Protein AF-A0A8S4G1C4-F1 (afdb_monomer_lite)

Organism: Plutella xylostella (NCBI:txid51655)

InterPro domains:
  IPR027417 P-loop containing nucleoside triphosphate hydrolase [G3DSA:3.40.50.300] (68-98)
  IPR027417 P-loop containing nucleoside triphosphate hydrolase [SSF52540] (7-94)
  IPR041623 NOG1, N-terminal helical domain [PF17835] (14-71)

Structure (mmCIF, N/CA/C/O backbone):
data_AF-A0A8S4G1C4-F1
#
_entry.id   AF-A0A8S4G1C4-F1
#
loop_
_atom_site.group_PDB
_atom_site.id
_atom_site.type_symbol
_atom_site.label_atom_id
_atom_site.label_alt_id
_atom_site.label_comp_id
_atom_site.label_asym_id
_atom_site.label_entity_id
_atom_site.label_seq_id
_atom_site.pdbx_PDB_ins_code
_atom_site.Cartn_x
_atom_site.Cartn_y
_atom_site.Cartn_z
_atom_site.occupancy
_atom_site.B_iso_or_equiv
_atom_site.auth_seq_id
_atom_site.auth_comp_id
_atom_site.auth_asym_id
_atom_site.auth_atom_id
_atom_site.pdbx_PDB_model_num
ATOM 1 N N . MET A 1 1 ? -14.210 3.274 -4.629 1.00 48.09 1 MET A N 1
ATOM 2 C CA . MET A 1 1 ? -13.061 2.544 -4.020 1.00 48.09 1 MET A CA 1
ATOM 3 C C . MET A 1 1 ? -12.506 1.443 -4.938 1.00 48.09 1 MET A C 1
ATOM 5 O O . MET A 1 1 ? -11.532 0.802 -4.563 1.00 48.09 1 MET A O 1
ATOM 9 N N . ALA A 1 2 ? -13.071 1.247 -6.140 1.00 45.16 2 ALA A N 1
ATOM 10 C CA . ALA A 1 2 ? -12.548 0.336 -7.166 1.00 45.16 2 ALA A CA 1
ATOM 11 C C . ALA A 1 2 ? -11.551 1.027 -8.126 1.00 45.16 2 ALA A C 1
ATOM 13 O O . ALA A 1 2 ? -10.717 0.371 -8.742 1.00 45.16 2 ALA A O 1
ATOM 14 N N . ASP A 1 3 ? -11.548 2.360 -8.171 1.00 53.75 3 ASP A N 1
ATOM 15 C CA . ASP A 1 3 ? -10.940 3.122 -9.269 1.00 53.75 3 ASP A CA 1
ATOM 16 C C . ASP A 1 3 ? -9.400 3.116 -9.261 1.00 53.75 3 ASP A C 1
ATOM 18 O O . ASP A 1 3 ? -8.754 3.142 -10.307 1.00 53.75 3 ASP A O 1
ATOM 22 N N . ILE A 1 4 ? -8.774 3.035 -8.080 1.00 59.56 4 ILE A N 1
ATOM 23 C CA . ILE A 1 4 ? -7.306 3.070 -7.963 1.00 59.56 4 ILE A CA 1
ATOM 24 C C . ILE A 1 4 ? -6.688 1.721 -8.342 1.00 59.56 4 ILE A C 1
ATOM 26 O O . ILE A 1 4 ? -5.734 1.693 -9.118 1.00 59.56 4 ILE A O 1
ATOM 30 N N . ASN A 1 5 ? -7.221 0.608 -7.828 1.00 57.69 5 ASN A N 1
ATOM 31 C CA . ASN A 1 5 ? -6.652 -0.723 -8.066 1.00 57.69 5 ASN A CA 1
ATOM 32 C C . ASN A 1 5 ? -6.866 -1.198 -9.506 1.00 57.69 5 ASN A C 1
ATOM 34 O O . ASN A 1 5 ? -5.972 -1.818 -10.085 1.00 57.69 5 ASN A O 1
ATOM 38 N N . GLU A 1 6 ? -8.002 -0.858 -10.112 1.00 64.00 6 GLU A N 1
ATOM 39 C CA . GLU A 1 6 ? -8.267 -1.168 -11.515 1.00 64.00 6 GLU A CA 1
ATOM 40 C C . GLU A 1 6 ? -7.327 -0.387 -12.447 1.00 64.00 6 GLU A C 1
ATOM 42 O O . GLU A 1 6 ? -6.737 -0.960 -13.365 1.00 64.00 6 GLU A O 1
ATOM 47 N N . PHE A 1 7 ? -7.050 0.887 -12.142 1.00 60.88 7 PHE A N 1
ATOM 48 C CA . PHE A 1 7 ? -6.105 1.694 -12.917 1.00 60.88 7 PHE A CA 1
ATOM 49 C C . PHE A 1 7 ? -4.636 1.267 -12.735 1.00 60.88 7 PHE A C 1
ATOM 51 O O . PHE A 1 7 ? -3.839 1.344 -13.6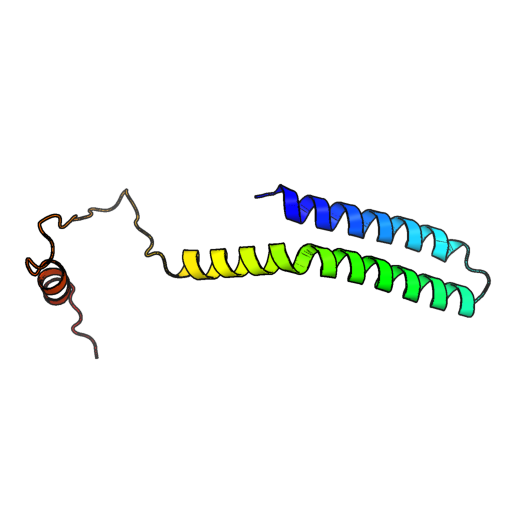78 1.00 60.88 7 PHE A O 1
ATOM 58 N N . VAL A 1 8 ? -4.248 0.801 -11.538 1.00 68.06 8 VAL A N 1
ATOM 59 C CA . VAL A 1 8 ? -2.926 0.187 -11.294 1.00 68.06 8 VAL A CA 1
ATOM 60 C C . VAL A 1 8 ? -2.763 -1.055 -12.170 1.00 68.06 8 VAL A C 1
ATOM 62 O O . VAL A 1 8 ? -1.803 -1.143 -12.939 1.00 68.06 8 VAL A O 1
ATOM 65 N N . ASN A 1 9 ? -3.717 -1.984 -12.081 1.00 69.00 9 ASN A N 1
ATOM 66 C CA . ASN A 1 9 ? -3.665 -3.258 -12.790 1.00 69.00 9 ASN A CA 1
ATOM 67 C C . ASN A 1 9 ? -3.776 -3.087 -14.306 1.00 69.00 9 ASN A C 1
ATOM 69 O O . ASN A 1 9 ? -3.084 -3.781 -15.047 1.00 69.00 9 ASN A O 1
ATOM 73 N N . GLY A 1 10 ? -4.558 -2.120 -14.787 1.00 78.81 10 GLY A N 1
ATOM 74 C CA . GLY A 1 10 ? -4.641 -1.820 -16.215 1.00 78.81 10 GLY A CA 1
ATOM 75 C C . GLY A 1 10 ? -3.283 -1.424 -16.801 1.00 78.81 10 GLY A C 1
ATOM 76 O O . GLY A 1 10 ? -2.836 -1.996 -17.796 1.00 78.81 10 GLY A O 1
ATOM 77 N N . ARG A 1 11 ? -2.563 -0.496 -16.155 1.00 80.25 11 ARG A N 1
ATOM 78 C CA . ARG A 1 11 ? -1.277 0.005 -16.677 1.00 80.25 11 ARG A CA 1
ATOM 79 C C . ARG A 1 11 ? -0.150 -1.020 -16.596 1.00 80.25 11 ARG A C 1
ATOM 81 O O . ARG A 1 11 ? 0.648 -1.114 -17.528 1.00 80.25 11 ARG A O 1
ATOM 88 N N . THR A 1 12 ? -0.070 -1.802 -15.521 1.00 85.50 12 THR A N 1
ATOM 89 C CA . THR A 1 12 ? 0.945 -2.861 -15.400 1.00 85.50 12 THR A CA 1
ATOM 90 C C . THR A 1 12 ? 0.706 -3.986 -16.405 1.00 85.50 12 THR A C 1
ATOM 92 O O . THR A 1 12 ? 1.666 -4.492 -16.993 1.00 85.50 12 THR A O 1
ATOM 95 N N . GLN A 1 13 ? -0.555 -4.338 -16.678 1.00 86.06 13 GLN A N 1
ATOM 96 C CA . GLN A 1 13 ? -0.903 -5.348 -17.677 1.00 86.06 13 GLN A CA 1
ATOM 97 C C . GLN A 1 13 ? -0.580 -4.909 -19.106 1.00 86.06 13 GLN A C 1
ATOM 99 O O . GLN A 1 13 ? -0.071 -5.724 -19.874 1.00 86.06 13 GLN A O 1
ATOM 104 N N . ILE A 1 14 ? -0.822 -3.644 -19.463 1.00 88.31 14 ILE A N 1
ATOM 105 C CA . ILE A 1 14 ? -0.452 -3.102 -20.783 1.00 88.31 14 ILE A CA 1
ATOM 106 C C . ILE A 1 14 ? 1.063 -3.210 -20.980 1.00 88.31 14 ILE A C 1
ATOM 108 O O . ILE A 1 14 ? 1.524 -3.853 -21.921 1.00 88.31 14 ILE A O 1
ATOM 112 N N . VAL A 1 15 ? 1.837 -2.699 -20.016 1.00 89.88 15 VAL A N 1
ATOM 113 C CA . VAL A 1 15 ? 3.305 -2.760 -20.049 1.00 89.88 15 VAL A CA 1
ATOM 114 C C . VAL A 1 15 ? 3.796 -4.208 -20.154 1.00 89.88 15 VAL A C 1
ATOM 116 O O . VAL A 1 15 ? 4.691 -4.495 -20.946 1.00 89.88 15 VAL A O 1
ATOM 119 N N . SER A 1 16 ? 3.194 -5.132 -19.402 1.00 88.69 16 SER A N 1
ATOM 120 C CA . SER A 1 16 ? 3.529 -6.561 -19.464 1.00 88.69 16 SER A CA 1
ATOM 121 C C . SER A 1 16 ? 3.281 -7.144 -20.855 1.00 88.69 16 SER A C 1
ATOM 123 O O . SER A 1 16 ? 4.165 -7.786 -21.420 1.00 88.69 16 SER A O 1
ATOM 125 N N . LYS A 1 17 ? 2.099 -6.897 -21.432 1.00 91.06 17 LYS A N 1
ATOM 126 C CA . LYS A 1 17 ? 1.710 -7.413 -22.752 1.00 91.06 17 LYS A CA 1
ATOM 127 C C . LYS A 1 17 ? 2.622 -6.878 -23.858 1.00 91.06 17 LYS A C 1
ATOM 129 O O . LYS A 1 17 ? 3.043 -7.655 -24.715 1.00 91.06 17 LYS A O 1
ATOM 134 N N . ASP A 1 18 ? 2.983 -5.599 -23.809 1.00 91.25 18 ASP A N 1
ATOM 135 C CA . ASP A 1 18 ? 3.868 -4.977 -24.798 1.00 91.25 18 ASP A CA 1
ATOM 136 C C . ASP A 1 18 ? 5.284 -5.555 -24.741 1.00 91.25 18 ASP A C 1
ATOM 138 O O . ASP A 1 18 ? 5.850 -5.937 -25.767 1.00 91.25 18 ASP A O 1
ATOM 142 N N . TYR A 1 19 ? 5.852 -5.698 -23.540 1.00 90.75 19 TYR A N 1
ATOM 143 C CA . TYR A 1 19 ? 7.195 -6.260 -23.389 1.00 90.75 19 TYR A CA 1
ATOM 144 C C . TYR A 1 19 ? 7.263 -7.757 -23.693 1.00 90.75 19 TYR A C 1
ATOM 146 O O . TYR A 1 19 ? 8.269 -8.206 -24.238 1.00 90.75 19 TYR A O 1
ATOM 154 N N . VAL A 1 20 ? 6.205 -8.525 -23.413 1.00 90.69 20 VAL A N 1
ATOM 155 C CA . VAL A 1 20 ? 6.116 -9.941 -23.813 1.00 90.69 20 VAL A CA 1
ATOM 156 C C . VAL A 1 20 ? 6.084 -10.077 -25.334 1.00 90.69 20 VAL A C 1
ATOM 158 O O . VAL A 1 20 ? 6.725 -10.974 -25.873 1.00 90.69 20 VAL A O 1
ATOM 161 N N . ARG A 1 21 ? 5.391 -9.180 -26.047 1.00 90.69 21 ARG A N 1
ATOM 162 C CA . ARG A 1 21 ? 5.406 -9.153 -27.519 1.00 90.69 21 ARG A CA 1
ATOM 163 C C . ARG A 1 21 ? 6.792 -8.810 -28.065 1.00 90.69 21 ARG A C 1
ATOM 165 O O . ARG A 1 21 ? 7.265 -9.499 -28.960 1.00 90.69 21 ARG A O 1
ATOM 172 N N . LEU A 1 22 ? 7.455 -7.802 -27.499 1.00 88.75 22 LEU A N 1
ATOM 173 C CA . LEU A 1 22 ? 8.805 -7.382 -27.901 1.00 88.75 22 LEU A CA 1
ATOM 174 C C . LEU A 1 22 ? 9.864 -8.465 -27.646 1.00 88.75 22 LEU A C 1
ATOM 176 O O . LEU A 1 22 ? 10.796 -8.607 -28.431 1.00 88.75 22 LEU A O 1
ATOM 180 N N . LEU A 1 23 ? 9.712 -9.249 -26.575 1.00 88.81 23 LEU A N 1
ATOM 181 C CA . LEU A 1 23 ? 10.617 -10.353 -26.245 1.00 88.81 23 LEU A CA 1
ATOM 182 C C . LEU A 1 23 ? 10.580 -11.499 -27.265 1.00 88.81 23 LEU A C 1
ATOM 184 O O . LEU A 1 23 ? 11.579 -12.199 -27.397 1.00 88.81 23 LEU A O 1
ATOM 188 N N . LYS A 1 24 ? 9.473 -11.683 -28.002 1.00 88.94 24 LYS A N 1
ATOM 189 C CA . LYS A 1 24 ? 9.359 -12.737 -29.028 1.00 88.94 24 LYS A CA 1
ATOM 190 C C . LYS A 1 24 ? 10.284 -12.516 -30.228 1.00 88.94 24 LYS A C 1
ATOM 192 O O . LYS A 1 24 ? 10.662 -13.485 -30.868 1.00 88.94 24 LYS A O 1
ATOM 197 N N . TYR A 1 25 ? 10.654 -11.267 -30.506 1.00 89.44 25 TYR A N 1
ATOM 198 C CA . TYR A 1 25 ? 11.512 -10.878 -31.633 1.00 89.44 25 TYR A CA 1
ATOM 199 C C . TYR A 1 25 ? 12.948 -10.553 -31.184 1.00 89.44 25 TYR A C 1
ATOM 201 O O . TYR A 1 25 ? 13.621 -9.703 -31.761 1.00 89.44 25 TYR A O 1
ATOM 209 N N . GLY A 1 26 ? 13.399 -11.142 -30.074 1.00 85.06 26 GLY A N 1
ATOM 210 C CA . GLY A 1 26 ? 14.735 -10.902 -29.539 1.00 85.06 26 GLY A CA 1
ATOM 211 C C . GLY A 1 26 ? 15.795 -11.768 -30.218 1.00 85.06 26 GLY A C 1
ATOM 212 O O . GLY A 1 26 ? 15.878 -12.954 -29.928 1.00 85.06 26 GLY A O 1
ATOM 213 N N . ASP A 1 27 ? 16.656 -11.161 -31.037 1.00 86.06 27 ASP A N 1
ATOM 214 C CA . ASP A 1 27 ? 17.723 -11.879 -31.764 1.00 86.06 27 ASP A CA 1
ATOM 215 C C . ASP A 1 27 ? 18.950 -12.233 -30.898 1.00 86.06 27 ASP A C 1
ATOM 217 O O . ASP A 1 27 ? 19.779 -13.054 -31.276 1.00 86.06 27 ASP A O 1
ATOM 221 N N . SER A 1 28 ? 19.110 -11.593 -29.731 1.00 92.75 28 SER A N 1
ATOM 222 C CA . SER A 1 28 ? 20.281 -11.760 -28.858 1.00 92.75 28 SER A CA 1
ATOM 223 C C . SER A 1 28 ? 19.909 -11.752 -27.378 1.00 92.75 28 SER A C 1
ATOM 225 O O . SER A 1 28 ? 19.073 -10.961 -26.926 1.00 92.75 28 SER A O 1
ATOM 227 N N . LEU A 1 29 ? 20.619 -12.570 -26.593 1.00 86.81 29 LEU A N 1
ATOM 228 C CA . LEU A 1 29 ? 20.482 -12.646 -25.136 1.00 86.81 29 LEU A CA 1
ATOM 229 C C . LEU A 1 29 ? 20.670 -11.275 -24.463 1.00 86.81 29 LEU A C 1
ATOM 231 O O . LEU A 1 29 ? 19.983 -10.954 -23.490 1.00 86.81 29 LEU A O 1
ATOM 235 N N . TYR A 1 30 ? 21.557 -10.434 -25.008 1.00 90.88 30 TYR A N 1
ATOM 236 C CA . TYR A 1 30 ? 21.800 -9.084 -24.496 1.00 90.88 30 TYR A CA 1
ATOM 237 C C . TYR A 1 30 ? 20.562 -8.185 -24.640 1.00 90.88 30 TYR A C 1
ATOM 239 O O . TYR A 1 30 ? 20.164 -7.508 -23.687 1.00 90.88 30 TYR A O 1
ATOM 247 N N . ARG A 1 31 ? 19.891 -8.246 -25.797 1.00 88.19 31 ARG A N 1
ATOM 248 C CA . ARG A 1 31 ? 18.672 -7.478 -26.091 1.00 88.19 31 ARG A CA 1
ATOM 249 C C . ARG A 1 31 ? 17.512 -7.918 -25.195 1.00 88.19 31 ARG A C 1
ATOM 251 O O . ARG A 1 31 ? 16.830 -7.075 -24.612 1.00 88.19 31 ARG A O 1
ATOM 258 N N . CYS A 1 32 ? 17.354 -9.226 -24.987 1.00 88.62 32 CYS A N 1
ATOM 259 C CA . CYS A 1 32 ? 16.358 -9.781 -24.066 1.00 88.62 32 CYS A CA 1
ATOM 260 C C . CYS A 1 32 ? 16.601 -9.337 -22.613 1.00 88.62 32 CYS A C 1
ATOM 262 O O . CYS A 1 32 ? 15.661 -8.955 -21.910 1.00 88.62 32 CYS A O 1
ATOM 264 N N . LYS A 1 33 ? 17.866 -9.310 -22.164 1.00 92.06 33 LYS A N 1
ATOM 265 C CA . LYS A 1 33 ? 18.241 -8.837 -20.821 1.00 92.06 33 LYS A CA 1
ATOM 266 C C . LYS A 1 33 ? 17.911 -7.354 -20.622 1.00 92.06 33 LYS A C 1
ATOM 268 O O . LYS A 1 33 ? 17.376 -6.984 -19.574 1.00 92.06 33 LYS A O 1
ATOM 273 N N . GLN A 1 34 ? 18.190 -6.513 -21.618 1.00 91.81 34 GLN A N 1
ATOM 274 C CA . GLN A 1 34 ? 17.848 -5.089 -21.569 1.00 91.81 34 GLN A CA 1
ATOM 275 C C . GLN A 1 34 ? 16.332 -4.857 -21.557 1.00 91.81 34 GLN A C 1
ATOM 277 O O . GLN A 1 34 ? 15.845 -4.092 -20.723 1.00 91.81 34 GLN A O 1
ATOM 282 N N . LEU A 1 35 ? 15.574 -5.562 -22.406 1.00 90.62 35 LEU A N 1
ATOM 283 C CA . LEU A 1 35 ? 14.109 -5.479 -22.444 1.00 90.62 35 LEU A CA 1
ATOM 284 C C . LEU A 1 35 ? 13.477 -5.875 -21.106 1.00 90.62 35 LEU A C 1
ATOM 286 O O . LEU A 1 35 ? 12.609 -5.162 -20.602 1.00 90.62 35 LEU A O 1
ATOM 290 N N . LYS A 1 36 ? 13.966 -6.951 -20.476 1.00 90.38 36 LYS A N 1
ATOM 291 C CA . LYS A 1 36 ? 13.512 -7.370 -19.141 1.00 90.38 36 LYS A CA 1
ATOM 292 C C . LYS A 1 36 ? 13.772 -6.290 -18.088 1.00 90.38 36 LYS A C 1
ATOM 294 O O . LYS A 1 36 ? 12.890 -5.980 -17.289 1.00 90.38 36 LYS A O 1
ATOM 299 N N . ARG A 1 37 ? 14.966 -5.689 -18.091 1.00 92.94 37 ARG A N 1
ATOM 300 C CA . ARG A 1 37 ? 15.326 -4.623 -17.142 1.00 92.94 37 ARG A CA 1
ATOM 301 C C . ARG A 1 37 ? 14.469 -3.369 -17.345 1.00 92.94 37 ARG A C 1
ATOM 303 O O . ARG A 1 37 ? 14.013 -2.787 -16.363 1.00 92.94 37 ARG A O 1
ATOM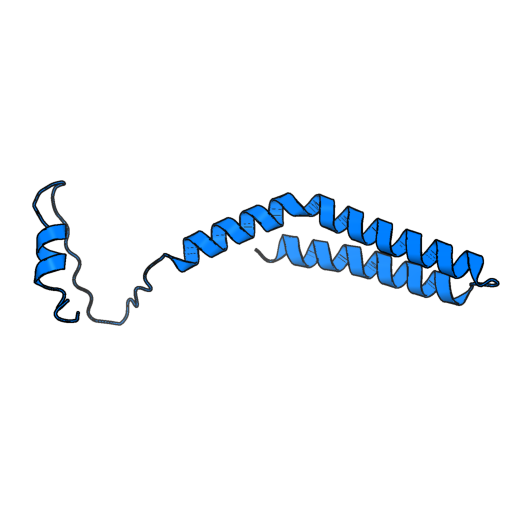 310 N N . ALA A 1 38 ? 14.207 -2.986 -18.593 1.00 91.62 38 ALA A N 1
ATOM 311 C CA . ALA A 1 38 ? 13.332 -1.862 -18.916 1.00 91.62 38 ALA A CA 1
ATOM 312 C C . ALA A 1 38 ? 11.883 -2.112 -18.460 1.00 91.62 38 ALA A C 1
ATOM 314 O O . ALA A 1 38 ? 11.274 -1.233 -17.850 1.00 91.62 38 ALA A O 1
ATOM 315 N N . ALA A 1 39 ? 11.358 -3.324 -18.676 1.00 91.94 39 ALA A N 1
ATOM 316 C CA . ALA A 1 39 ? 10.017 -3.714 -18.244 1.00 91.94 39 ALA A CA 1
ATOM 317 C C . ALA A 1 39 ? 9.828 -3.590 -16.72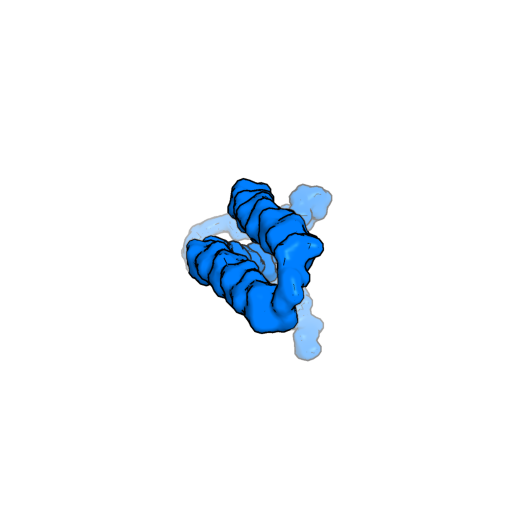9 1.00 91.94 39 ALA A C 1
ATOM 319 O O . ALA A 1 39 ? 8.907 -2.909 -16.273 1.00 91.94 39 ALA A O 1
ATOM 320 N N . LEU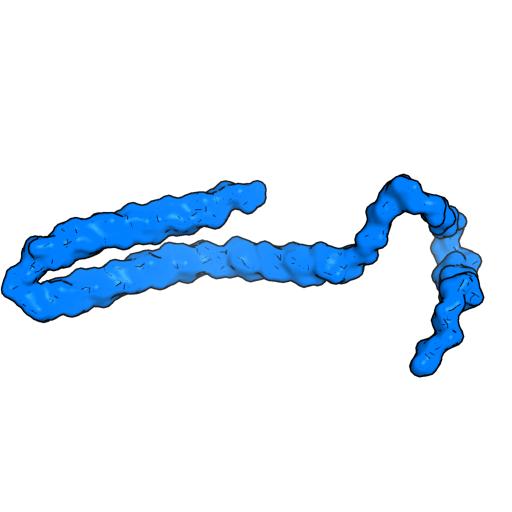 A 1 40 ? 10.748 -4.170 -15.956 1.00 90.56 40 LEU A N 1
ATOM 321 C CA . LEU A 1 40 ? 10.723 -4.097 -14.495 1.00 90.56 40 LEU A CA 1
ATOM 322 C C . LEU A 1 40 ? 10.877 -2.654 -13.993 1.00 90.56 40 LEU A C 1
ATOM 324 O O . LEU A 1 40 ? 10.189 -2.250 -13.058 1.00 90.56 40 LEU A O 1
ATOM 328 N N . GLY A 1 41 ? 11.712 -1.843 -14.651 1.00 93.31 41 GLY A N 1
ATOM 329 C CA . GLY A 1 41 ? 11.860 -0.421 -14.333 1.00 93.31 41 GLY A CA 1
ATOM 330 C C . GLY A 1 41 ? 10.575 0.387 -14.551 1.00 93.31 41 GLY A C 1
ATOM 331 O O . GLY A 1 41 ? 10.207 1.210 -13.704 1.00 93.31 41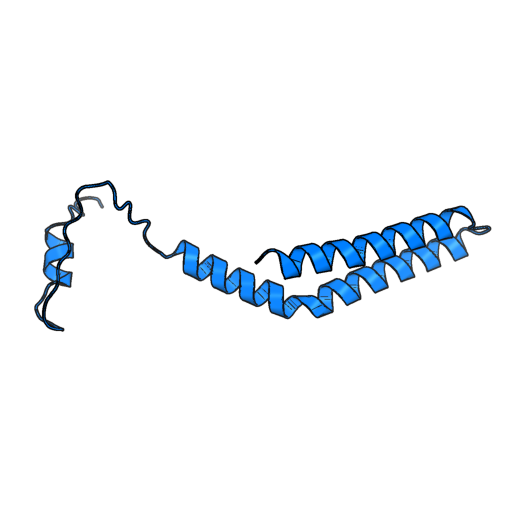 GLY A O 1
ATOM 332 N N . ARG A 1 42 ? 9.845 0.125 -15.646 1.00 90.06 42 ARG A N 1
ATOM 333 C CA . ARG A 1 42 ? 8.547 0.772 -15.908 1.00 90.06 42 ARG A CA 1
ATOM 334 C C . ARG A 1 42 ? 7.495 0.356 -14.880 1.00 90.06 42 ARG A C 1
ATOM 336 O O . ARG A 1 42 ? 6.799 1.224 -14.358 1.00 90.06 42 ARG A O 1
ATOM 343 N N . MET A 1 43 ? 7.431 -0.928 -14.526 1.00 88.62 43 MET A N 1
ATOM 344 C CA . MET A 1 43 ? 6.523 -1.423 -13.482 1.00 88.62 43 MET A CA 1
ATOM 345 C C . MET A 1 43 ? 6.820 -0.788 -12.118 1.00 88.62 43 MET A C 1
ATOM 347 O O . MET A 1 43 ? 5.915 -0.254 -11.480 1.00 88.62 43 MET A O 1
ATOM 351 N N . ALA A 1 44 ? 8.092 -0.749 -11.711 1.00 89.12 44 ALA A N 1
ATOM 352 C CA . ALA A 1 44 ? 8.502 -0.151 -10.443 1.00 89.12 44 ALA A CA 1
ATOM 353 C C . ALA A 1 44 ? 8.173 1.349 -10.371 1.00 89.12 44 ALA A C 1
ATOM 355 O O . ALA A 1 44 ? 7.747 1.845 -9.330 1.00 89.12 44 ALA A O 1
ATOM 356 N N . THR A 1 45 ? 8.325 2.082 -11.476 1.00 89.88 45 THR A N 1
ATOM 357 C CA . THR A 1 45 ? 7.975 3.511 -11.536 1.00 89.88 45 THR A CA 1
ATOM 358 C C . THR A 1 45 ? 6.471 3.740 -11.371 1.00 89.88 45 THR A C 1
ATOM 360 O O . THR A 1 45 ? 6.066 4.663 -10.663 1.00 89.88 45 THR A O 1
ATOM 363 N N . ILE A 1 46 ? 5.635 2.894 -11.985 1.00 87.75 46 ILE A N 1
ATOM 364 C CA . ILE A 1 46 ? 4.172 2.961 -11.831 1.00 87.75 46 ILE A CA 1
ATOM 365 C C . ILE A 1 46 ? 3.783 2.710 -10.370 1.00 87.75 46 ILE A C 1
ATOM 367 O O . ILE A 1 46 ? 3.019 3.497 -9.812 1.00 87.75 46 ILE A O 1
ATOM 371 N N . MET A 1 47 ? 4.372 1.692 -9.732 1.00 83.69 47 MET A N 1
ATOM 372 C CA . MET A 1 47 ? 4.126 1.391 -8.317 1.00 83.69 47 MET A CA 1
ATOM 373 C C . MET A 1 47 ? 4.558 2.538 -7.397 1.00 83.69 47 MET A C 1
ATOM 375 O O . MET A 1 47 ? 3.799 2.947 -6.522 1.00 83.69 47 MET A O 1
ATOM 379 N N . LYS A 1 48 ? 5.745 3.118 -7.622 1.00 86.88 48 LYS A N 1
ATOM 380 C CA . LYS A 1 48 ? 6.244 4.251 -6.822 1.00 86.88 48 LYS A CA 1
ATOM 381 C C . LYS A 1 48 ? 5.323 5.468 -6.888 1.00 86.88 48 LYS A C 1
ATOM 383 O O . LYS A 1 48 ? 5.105 6.112 -5.869 1.00 86.88 48 LYS A O 1
ATOM 388 N N . ARG A 1 49 ? 4.735 5.762 -8.053 1.00 85.50 49 ARG A N 1
ATOM 389 C CA . ARG A 1 49 ? 3.768 6.867 -8.206 1.00 85.50 49 ARG A CA 1
ATOM 390 C C . ARG A 1 49 ? 2.491 6.675 -7.383 1.00 85.50 49 ARG A C 1
ATOM 392 O O . ARG A 1 49 ? 1.820 7.654 -7.090 1.00 85.50 49 ARG A O 1
ATOM 399 N N . GLN A 1 50 ? 2.143 5.440 -7.032 1.00 81.12 50 GLN A N 1
ATOM 400 C CA . GLN A 1 50 ? 0.908 5.100 -6.316 1.00 81.12 50 GLN A CA 1
ATOM 401 C C . GLN A 1 50 ? 1.131 4.828 -4.821 1.00 81.12 50 GLN A C 1
ATOM 403 O O . GLN A 1 50 ? 0.169 4.567 -4.101 1.00 81.12 50 GLN A O 1
ATOM 408 N N . ALA A 1 51 ? 2.372 4.936 -4.334 1.00 82.44 51 ALA A N 1
ATOM 409 C CA . ALA A 1 51 ? 2.729 4.666 -2.943 1.00 82.44 51 ALA A CA 1
ATOM 410 C C . ALA A 1 51 ? 1.927 5.512 -1.934 1.00 82.44 51 ALA A C 1
ATOM 412 O O . ALA A 1 51 ? 1.523 4.998 -0.896 1.00 82.44 51 ALA A O 1
ATOM 413 N N . ALA A 1 52 ? 1.630 6.775 -2.259 1.00 84.62 52 ALA A N 1
ATOM 414 C CA . ALA A 1 52 ? 0.838 7.655 -1.395 1.00 84.62 52 ALA A CA 1
ATOM 415 C C . ALA A 1 52 ? -0.601 7.144 -1.188 1.00 84.62 52 ALA A C 1
ATOM 417 O O . ALA A 1 52 ? -1.111 7.146 -0.069 1.00 84.62 52 ALA A O 1
ATOM 418 N N . ASN A 1 53 ? -1.234 6.634 -2.249 1.00 83.62 53 ASN A N 1
ATOM 419 C CA . ASN A 1 53 ? -2.595 6.099 -2.175 1.00 83.62 53 ASN A CA 1
ATOM 420 C C . ASN A 1 53 ? -2.642 4.800 -1.358 1.00 83.62 53 ASN A C 1
ATOM 422 O O . ASN A 1 53 ? -3.585 4.578 -0.604 1.00 83.62 53 ASN A O 1
ATOM 426 N N . LEU A 1 54 ? -1.614 3.955 -1.488 1.00 80.62 54 LEU A N 1
ATOM 427 C CA . LEU A 1 54 ? -1.476 2.728 -0.699 1.00 80.62 54 LEU A CA 1
ATOM 428 C C . LEU A 1 54 ? -1.273 3.036 0.790 1.00 80.62 54 LEU A C 1
ATOM 430 O O . LEU A 1 54 ? -1.894 2.392 1.631 1.00 80.62 54 LEU A O 1
ATOM 434 N N . ALA A 1 55 ? -0.468 4.051 1.116 1.00 87.69 55 ALA A N 1
ATOM 435 C CA . ALA A 1 55 ? -0.274 4.489 2.496 1.00 87.69 55 ALA A CA 1
ATOM 436 C C . ALA A 1 55 ? -1.584 4.986 3.131 1.00 87.69 55 ALA A C 1
ATOM 438 O O . ALA A 1 55 ? -1.889 4.635 4.269 1.00 87.69 55 ALA A O 1
ATOM 439 N N . TYR A 1 56 ? -2.388 5.744 2.380 1.00 86.19 56 TYR A N 1
ATOM 440 C CA . TYR A 1 56 ? -3.699 6.198 2.844 1.00 86.19 56 TYR A CA 1
ATOM 441 C C . TYR A 1 56 ? -4.667 5.032 3.090 1.00 86.19 56 TYR A C 1
ATOM 443 O O . TYR A 1 56 ? -5.326 4.976 4.126 1.00 86.19 56 TYR A O 1
ATOM 451 N N . LEU A 1 57 ? -4.729 4.065 2.170 1.00 82.88 57 LEU A N 1
ATOM 452 C CA . LEU A 1 57 ? -5.581 2.886 2.340 1.00 82.88 57 LEU A CA 1
ATOM 453 C C . LEU A 1 57 ? -5.184 2.057 3.565 1.00 82.88 57 LEU A C 1
ATOM 455 O O . LEU A 1 57 ? -6.064 1.565 4.268 1.00 82.88 57 LEU A O 1
ATOM 459 N N . GLU A 1 58 ? -3.888 1.940 3.858 1.00 86.00 58 GLU A N 1
ATOM 460 C CA . GLU A 1 58 ? -3.424 1.231 5.052 1.00 86.00 58 GLU A CA 1
ATOM 461 C C . GLU A 1 58 ? -3.834 1.957 6.341 1.00 86.00 58 GLU A C 1
ATOM 463 O O . GLU A 1 58 ? -4.305 1.319 7.282 1.00 86.00 58 GLU A O 1
ATOM 468 N N . GLN A 1 59 ? -3.756 3.292 6.371 1.00 88.19 59 GLN A N 1
ATOM 469 C CA . GLN A 1 59 ? -4.266 4.079 7.500 1.00 88.19 59 GLN A CA 1
ATOM 470 C C . GLN A 1 59 ? -5.766 3.848 7.708 1.00 88.19 59 GLN A C 1
ATOM 472 O O . GLN A 1 59 ? -6.204 3.554 8.821 1.00 88.19 59 GLN A O 1
ATOM 477 N N . VAL A 1 60 ? -6.560 3.914 6.636 1.00 89.19 60 VAL A N 1
ATOM 478 C CA . VAL A 1 60 ? -8.007 3.659 6.701 1.00 89.19 60 VAL A CA 1
ATOM 479 C C . VAL A 1 60 ? -8.289 2.241 7.206 1.00 89.19 60 VAL A C 1
ATOM 481 O O . VAL A 1 60 ? -9.143 2.063 8.072 1.00 89.19 60 VAL A O 1
ATOM 484 N N . ARG A 1 61 ? -7.534 1.235 6.749 1.00 83.00 61 ARG A N 1
ATOM 485 C CA . ARG A 1 61 ? -7.664 -0.153 7.217 1.00 83.00 61 ARG A CA 1
ATOM 486 C C . ARG A 1 61 ? -7.403 -0.279 8.720 1.00 83.00 61 ARG A C 1
ATOM 488 O O . ARG A 1 61 ? -8.164 -0.948 9.417 1.00 83.00 61 ARG A O 1
ATOM 495 N N . GLN A 1 62 ? -6.363 0.383 9.227 1.00 89.44 62 GLN A N 1
ATOM 496 C CA . GLN A 1 62 ? -6.029 0.391 10.655 1.00 89.44 62 GLN A CA 1
ATOM 497 C C . GLN A 1 62 ? -7.101 1.086 11.502 1.00 89.44 62 GLN A C 1
ATOM 499 O O . GLN A 1 62 ? -7.397 0.629 12.606 1.00 89.44 62 GLN A O 1
ATOM 504 N N . HIS A 1 63 ? -7.704 2.162 10.992 1.00 88.69 63 HIS A N 1
ATOM 505 C CA . HIS A 1 63 ? -8.808 2.844 11.667 1.00 88.69 63 HIS A CA 1
ATOM 506 C C . HIS A 1 63 ? -10.083 1.997 11.694 1.00 88.69 63 HIS A C 1
ATOM 508 O O . HIS A 1 63 ? -10.709 1.883 12.746 1.00 88.69 63 HIS A O 1
ATOM 514 N N . LEU A 1 64 ? -10.437 1.359 10.576 1.00 82.56 64 LEU A N 1
ATOM 515 C CA . LEU A 1 64 ? -11.620 0.501 10.488 1.00 82.56 64 LEU A CA 1
ATOM 516 C C . LEU A 1 64 ? -11.509 -0.737 11.387 1.00 82.56 64 LEU A C 1
ATOM 518 O O . LEU A 1 64 ? -12.491 -1.116 12.013 1.00 82.56 64 LEU A O 1
ATOM 522 N N . ALA A 1 65 ? -10.315 -1.323 11.524 1.00 82.25 65 ALA A N 1
ATOM 523 C CA . ALA A 1 65 ? -10.087 -2.478 12.396 1.00 82.25 65 ALA A CA 1
ATOM 524 C C . ALA A 1 65 ? -10.311 -2.190 13.895 1.00 82.25 65 ALA A C 1
ATOM 526 O O . ALA A 1 65 ? -10.488 -3.119 14.678 1.00 82.25 65 ALA A O 1
ATOM 527 N N . ARG A 1 66 ? -10.283 -0.917 14.310 1.00 86.69 66 ARG A N 1
ATOM 528 C CA . ARG A 1 66 ? -10.526 -0.509 15.703 1.00 86.69 66 ARG A CA 1
ATOM 529 C C . ARG A 1 66 ? -11.994 -0.225 16.003 1.00 86.69 66 ARG A C 1
ATOM 531 O O . ARG A 1 66 ? -12.333 -0.040 17.170 1.00 86.69 66 ARG A O 1
ATOM 538 N N . LEU A 1 67 ? -12.847 -0.130 14.984 1.00 81.94 67 LEU A N 1
ATOM 539 C CA . LEU A 1 67 ? -14.262 0.130 15.205 1.00 81.94 67 LEU A CA 1
ATOM 540 C C . LEU A 1 67 ? -14.913 -1.122 15.805 1.00 81.94 67 LEU A C 1
ATOM 542 O O . LEU A 1 67 ? -14.775 -2.205 15.234 1.00 81.94 67 LEU A O 1
ATOM 546 N N . PRO A 1 68 ? -15.625 -1.004 16.938 1.00 80.81 68 PRO A N 1
ATOM 547 C CA . PRO A 1 68 ? -16.422 -2.112 17.434 1.00 80.81 68 PRO A CA 1
ATOM 548 C C . PRO A 1 68 ? -17.518 -2.420 16.411 1.00 80.81 68 PRO A C 1
ATOM 550 O O . PRO A 1 68 ? -18.198 -1.510 15.932 1.00 80.81 68 PRO A O 1
ATOM 553 N N . SER A 1 69 ? -17.700 -3.695 16.073 1.00 77.94 69 SER A N 1
ATOM 554 C CA . SER A 1 69 ? -18.836 -4.117 15.259 1.00 77.94 69 SER A CA 1
ATOM 555 C C . SER A 1 69 ? -20.117 -3.949 16.075 1.00 77.94 69 SER A C 1
ATOM 557 O O . SER A 1 69 ? -20.231 -4.480 17.180 1.00 77.94 69 SER A O 1
ATOM 559 N N . ILE A 1 70 ? -21.069 -3.184 15.547 1.00 80.00 70 ILE A N 1
ATOM 560 C CA . ILE A 1 70 ? -22.386 -2.988 16.150 1.00 80.00 70 ILE A CA 1
ATOM 561 C C . ILE A 1 70 ? -23.394 -3.650 15.220 1.00 80.00 70 ILE A C 1
ATOM 563 O O . ILE A 1 70 ? -23.612 -3.167 14.111 1.00 80.00 70 ILE A O 1
ATOM 567 N N . ASP A 1 71 ? -24.006 -4.739 15.676 1.00 79.00 71 ASP A N 1
ATOM 568 C CA . ASP A 1 71 ? -25.063 -5.422 14.937 1.00 79.00 71 ASP A CA 1
ATOM 569 C C . ASP A 1 71 ? -26.429 -4.808 15.288 1.00 79.00 71 ASP A C 1
ATOM 571 O O . ASP A 1 71 ? -26.907 -4.988 16.415 1.00 79.00 71 ASP A O 1
ATOM 575 N N . PRO A 1 72 ? -27.103 -4.113 14.349 1.00 78.31 72 PRO A N 1
ATOM 576 C CA . PRO A 1 72 ? -28.340 -3.373 14.629 1.00 78.31 72 PRO A CA 1
ATOM 577 C C . PRO A 1 72 ? -29.557 -4.274 14.886 1.00 78.31 72 PRO A C 1
ATOM 579 O O . PRO A 1 72 ? -30.601 -3.794 15.315 1.00 78.31 72 PRO A O 1
ATOM 582 N N . TYR A 1 73 ? -29.439 -5.576 14.623 1.00 84.31 73 TYR A N 1
ATOM 583 C CA . TYR A 1 73 ? -30.510 -6.555 14.816 1.00 84.31 73 TYR A CA 1
ATOM 584 C C . TYR A 1 73 ? -30.515 -7.174 16.223 1.00 84.31 73 TYR A C 1
ATOM 586 O O . TYR A 1 73 ? -31.462 -7.866 16.593 1.00 84.31 73 TYR A O 1
ATOM 594 N N . THR A 1 74 ? -29.468 -6.937 17.017 1.00 77.62 74 THR A N 1
ATOM 595 C CA . THR A 1 74 ? -29.372 -7.422 18.402 1.00 77.62 74 THR A CA 1
ATOM 596 C C . THR A 1 74 ? -29.967 -6.404 19.384 1.00 77.62 74 THR A C 1
ATOM 598 O O . THR A 1 74 ? -30.067 -5.218 19.077 1.00 77.62 74 THR A O 1
ATOM 601 N N . ARG A 1 75 ? -30.395 -6.833 20.585 1.00 72.69 75 ARG A N 1
ATOM 602 C CA . ARG A 1 75 ? -30.869 -5.894 21.623 1.00 72.69 75 ARG A CA 1
ATOM 603 C C . ARG A 1 75 ? -29.706 -5.016 22.100 1.00 72.69 75 ARG A C 1
ATOM 605 O O . ARG A 1 75 ? -28.878 -5.469 22.884 1.00 72.69 75 ARG A O 1
ATOM 612 N N . THR A 1 76 ? -29.680 -3.754 21.678 1.00 77.31 76 THR A N 1
ATOM 613 C CA . THR A 1 76 ? -28.660 -2.770 22.076 1.00 77.31 76 THR A CA 1
ATOM 614 C C . THR A 1 76 ? -29.211 -1.740 23.066 1.00 77.31 76 THR A C 1
ATOM 616 O O . THR A 1 76 ? -30.272 -1.165 22.830 1.00 77.31 76 THR A O 1
ATOM 619 N N . LEU A 1 77 ? -28.473 -1.456 24.144 1.00 78.44 77 LEU A N 1
ATOM 620 C CA . LEU A 1 77 ? -28.764 -0.373 25.094 1.00 78.44 77 LEU A CA 1
ATOM 621 C C . LEU A 1 77 ? -27.823 0.814 24.829 1.00 78.44 77 LEU A C 1
ATOM 623 O O . LEU A 1 77 ? -26.605 0.670 24.935 1.00 78.44 77 LEU A O 1
ATOM 627 N N . ILE A 1 78 ? -28.378 1.987 24.516 1.00 82.06 78 ILE A N 1
ATOM 628 C CA . ILE A 1 78 ? -27.610 3.219 24.275 1.00 82.06 78 ILE A CA 1
ATOM 629 C C . ILE A 1 78 ? -27.670 4.104 25.525 1.00 82.06 78 ILE A C 1
ATOM 631 O O . ILE A 1 78 ? -28.750 4.406 26.026 1.00 82.06 78 ILE A O 1
ATOM 635 N N . ILE A 1 79 ? -26.512 4.545 26.026 1.00 79.75 79 ILE A N 1
ATOM 636 C CA . ILE A 1 79 ? -26.414 5.376 27.235 1.00 79.75 79 ILE A CA 1
ATOM 637 C C . ILE A 1 79 ? -26.033 6.815 26.850 1.00 79.75 79 ILE A C 1
ATOM 639 O O . ILE A 1 79 ? -24.861 7.148 26.662 1.00 79.75 79 ILE A O 1
ATOM 643 N N . CYS A 1 80 ? -27.034 7.692 26.754 1.00 83.50 80 CYS A N 1
ATOM 644 C CA . CYS A 1 80 ? -26.888 9.119 26.430 1.00 83.50 80 CYS A CA 1
ATOM 645 C C . CYS A 1 80 ? -26.991 10.013 27.686 1.00 83.50 80 CYS A C 1
ATOM 647 O O . CYS A 1 80 ? -27.437 9.570 28.734 1.00 83.50 80 CYS A O 1
ATOM 649 N N . GLY A 1 81 ? -26.509 11.265 27.622 1.00 85.69 81 GLY A N 1
ATOM 650 C CA . GLY A 1 81 ? -26.478 12.208 28.765 1.00 85.69 81 GLY A CA 1
ATOM 651 C C . GLY A 1 81 ? -25.326 13.232 28.716 1.00 85.69 81 GLY A C 1
ATOM 652 O O . GLY A 1 81 ? -24.519 13.196 27.784 1.00 85.69 81 GLY A O 1
ATOM 653 N N . PHE A 1 82 ? -25.205 14.092 29.730 1.00 88.00 82 PHE A N 1
ATOM 654 C CA . PHE A 1 82 ? -24.184 15.155 29.795 1.00 88.00 82 PHE A CA 1
ATOM 655 C C . PHE A 1 82 ? -22.730 14.625 29.855 1.00 88.00 82 PHE A C 1
ATOM 657 O O . PHE A 1 82 ? -22.506 13.494 30.308 1.00 88.00 82 PHE A O 1
ATOM 664 N N . PRO A 1 83 ? -21.726 15.401 29.394 1.00 81.44 83 PRO A N 1
ATOM 665 C CA . PRO A 1 83 ? -20.317 15.088 29.631 1.00 81.44 83 PRO A CA 1
ATOM 666 C C . PRO A 1 83 ? -20.033 15.021 31.143 1.00 81.44 83 PRO A C 1
ATOM 668 O O . PRO A 1 83 ? -20.648 15.736 31.926 1.00 81.44 83 PRO A O 1
ATOM 671 N N . ASN A 1 84 ? -19.120 14.140 31.561 1.00 82.12 84 ASN A N 1
ATOM 672 C CA . ASN A 1 84 ? -18.692 13.936 32.958 1.00 82.12 84 ASN A CA 1
ATOM 673 C C . ASN A 1 84 ? -19.737 13.384 33.956 1.00 82.12 84 ASN A C 1
ATOM 675 O O . ASN A 1 84 ? -19.428 13.259 35.135 1.00 82.12 84 ASN A O 1
ATOM 679 N N . VAL A 1 85 ? -20.924 12.942 33.520 1.00 83.12 85 VAL A N 1
ATOM 680 C CA . VAL A 1 85 ? -21.958 12.361 34.419 1.00 83.12 85 VAL A CA 1
ATOM 681 C C . VAL A 1 85 ? -21.755 10.875 34.769 1.00 83.12 85 VAL A C 1
ATOM 683 O O . VAL A 1 85 ? -22.690 10.182 35.152 1.00 83.12 85 VAL A O 1
ATOM 686 N N . GLY A 1 86 ? -20.543 10.339 34.596 1.00 79.00 86 GLY A N 1
ATOM 687 C CA . GLY A 1 86 ? -20.208 8.972 35.031 1.00 79.00 86 GLY A CA 1
ATOM 688 C C . GLY A 1 86 ? -20.761 7.827 34.168 1.00 79.00 86 GLY A C 1
ATOM 689 O O . GLY A 1 86 ? -20.692 6.667 34.569 1.00 79.00 86 GLY A O 1
ATOM 690 N N . LYS A 1 87 ? -21.268 8.103 32.958 1.00 86.69 87 LYS A N 1
ATOM 691 C CA . LYS A 1 87 ? -21.776 7.065 32.033 1.00 86.69 87 LYS A CA 1
ATOM 692 C C . LYS A 1 87 ? -20.729 6.014 31.651 1.00 86.69 87 LYS A C 1
ATOM 694 O O . LYS A 1 87 ? -21.046 4.831 31.587 1.00 86.69 87 LYS A O 1
ATOM 699 N N . SER A 1 88 ? -19.475 6.420 31.453 1.00 80.62 88 SER A N 1
ATOM 700 C CA . SER A 1 88 ? -18.357 5.492 31.226 1.00 80.62 88 SER A CA 1
ATOM 701 C C . SER A 1 88 ? -18.082 4.613 32.454 1.00 80.62 88 SER A C 1
ATOM 703 O O . SER A 1 88 ? -17.839 3.416 32.309 1.00 80.62 88 SER A O 1
ATOM 705 N N . SER A 1 89 ? -18.206 5.169 33.664 1.00 81.94 89 SER A N 1
ATOM 706 C CA . SER A 1 89 ? -18.075 4.430 34.927 1.00 81.94 89 SER A CA 1
ATOM 707 C C . SER A 1 89 ? -19.198 3.410 35.129 1.00 81.94 89 SER A C 1
ATOM 709 O O . SER A 1 89 ? -18.956 2.348 35.695 1.00 81.94 89 SER A O 1
ATOM 711 N N . PHE A 1 90 ? -20.411 3.697 34.650 1.00 82.44 90 PHE A N 1
ATOM 712 C CA . PHE A 1 90 ? -21.523 2.745 34.660 1.00 82.44 90 PHE A CA 1
ATOM 713 C C . PHE A 1 90 ? -21.271 1.571 33.704 1.00 82.44 90 PHE A C 1
ATOM 715 O O . PHE A 1 90 ? -21.427 0.418 34.098 1.00 82.44 90 PHE A O 1
ATOM 722 N N . ILE A 1 91 ? -20.779 1.839 32.489 1.00 83.50 91 ILE A N 1
ATOM 723 C CA . ILE A 1 91 ? -20.420 0.789 31.518 1.00 83.50 91 ILE A CA 1
ATOM 724 C C . ILE A 1 91 ? -19.340 -0.145 32.084 1.00 83.50 91 ILE A C 1
ATOM 726 O O . ILE A 1 91 ? -19.449 -1.355 31.913 1.00 83.50 91 ILE A O 1
ATOM 730 N N . ASN A 1 92 ? -18.339 0.385 32.795 1.00 80.06 92 ASN A N 1
ATOM 731 C CA . ASN A 1 92 ? -17.277 -0.426 33.405 1.00 80.06 92 ASN A CA 1
ATOM 732 C C . ASN A 1 92 ? -17.760 -1.308 34.573 1.00 80.06 92 ASN A C 1
ATOM 734 O O . ASN A 1 92 ? -17.110 -2.292 34.898 1.00 80.06 92 ASN A O 1
ATOM 738 N N . LYS A 1 93 ? -18.879 -0.953 35.219 1.00 80.19 93 LYS A N 1
ATOM 739 C CA . LYS A 1 93 ? -19.482 -1.739 36.311 1.00 80.19 93 LYS A CA 1
ATOM 740 C C . LYS A 1 93 ? -20.495 -2.771 35.811 1.00 80.19 93 LYS A C 1
ATOM 742 O O . LYS A 1 93 ? -20.635 -3.822 36.421 1.00 80.19 93 LYS A O 1
ATOM 747 N N . VAL A 1 94 ? -21.217 -2.457 34.732 1.00 79.38 94 VAL A N 1
ATOM 748 C CA . VAL A 1 94 ? -22.256 -3.325 34.148 1.00 79.38 94 VAL A CA 1
ATOM 749 C C . VAL A 1 94 ? -21.668 -4.351 33.187 1.00 79.38 94 VAL A C 1
ATOM 751 O O . VAL A 1 94 ? -22.167 -5.471 33.096 1.00 79.38 94 VAL A O 1
ATOM 754 N N . ARG A 1 95 ? -20.603 -3.996 32.459 1.00 70.31 95 ARG A N 1
ATOM 755 C CA . ARG A 1 95 ? -19.875 -4.968 31.647 1.00 70.31 95 ARG A CA 1
ATOM 756 C C . ARG A 1 95 ? -19.128 -5.883 32.617 1.00 70.31 95 ARG A C 1
ATOM 758 O O . ARG A 1 95 ? -18.208 -5.428 33.283 1.00 70.31 95 ARG A O 1
ATOM 765 N N . TYR A 1 96 ? -19.539 -7.146 32.717 1.00 55.44 96 TYR A N 1
ATOM 766 C CA . TYR A 1 96 ? -18.889 -8.171 33.536 1.00 55.44 96 TYR A CA 1
ATOM 767 C C . TYR A 1 96 ? -17.442 -8.421 33.069 1.00 55.44 96 TYR A C 1
ATOM 769 O O . TYR A 1 96 ? -17.153 -9.406 32.402 1.00 55.44 96 TYR A O 1
ATOM 777 N N . THR A 1 97 ? -16.503 -7.540 33.407 1.00 46.78 97 THR A N 1
ATOM 778 C CA . THR A 1 97 ? -15.065 -7.826 33.362 1.00 46.78 97 THR A CA 1
ATOM 779 C C . THR A 1 97 ? -14.646 -8.357 34.724 1.00 46.78 97 THR A C 1
ATOM 781 O O . THR A 1 97 ? -13.896 -7.727 35.462 1.00 46.78 97 THR A O 1
ATOM 784 N N . GLY A 1 98 ? -15.206 -9.514 35.068 1.00 42.75 98 GLY A N 1
ATOM 785 C CA . GLY A 1 98 ? -14.621 -10.455 36.010 1.00 42.75 98 GLY A CA 1
ATOM 786 C C . GLY A 1 98 ? -13.925 -11.541 35.201 1.00 42.75 98 GLY A C 1
ATOM 787 O O . GLY A 1 98 ? -14.454 -12.635 35.072 1.00 42.75 98 GLY A O 1
ATOM 788 N N . CYS A 1 99 ? -12.794 -11.209 34.585 1.00 32.47 99 CYS A N 1
ATOM 789 C CA . CYS A 1 99 ? -11.827 -12.199 34.131 1.00 32.47 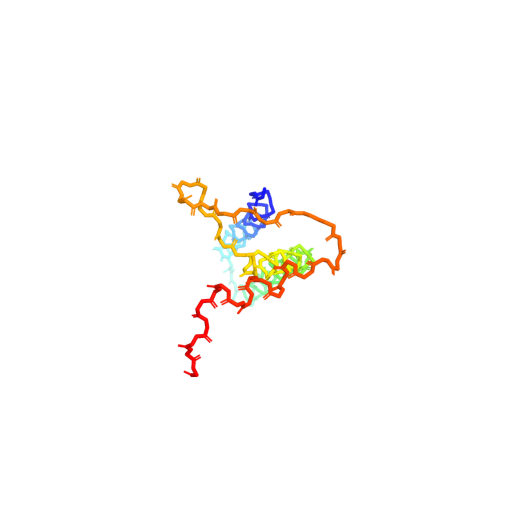99 CYS A CA 1
ATOM 790 C C . CYS A 1 99 ? -10.461 -11.518 34.112 1.00 32.47 99 CYS A C 1
ATOM 792 O O . CYS A 1 99 ? -10.212 -10.622 33.301 1.00 32.47 99 CYS A O 1
ATOM 794 N N . CYS A 1 100 ? -9.655 -11.889 35.103 1.00 32.00 100 CYS A N 1
ATOM 795 C CA . CYS A 1 100 ? -8.204 -11.816 35.044 1.00 32.00 100 CYS A CA 1
ATOM 796 C C . CYS A 1 100 ? -7.676 -12.769 33.965 1.00 32.00 100 CYS A C 1
ATOM 798 O O . CYS A 1 100 ? -8.420 -13.713 33.603 1.00 32.00 100 CYS A O 1
#

Radius of gyration: 26.89 Å; chains: 1; bounding box: 53×28×68 Å

Secondary structure (DSSP, 8-state):
--HHHHHHHHHHHHHHHHHHHHHTT--SHHHHHHHHHHHHHHHHHHHHHHHHHHHHHHHHHHHHTTSPP--TTS--------TTSSHHHHHHHHS-----

Foldseek 3Di:
DVPLVVVLVVVLVVLVVVLVVVLVPDPDPVSNVVSVVVSVVVNVVSVVVCVVVVVVVVVVVVVVVPDDDDDPPDDDDDDDDDPPPCSVVVCVVPPPPPDD

Sequence (100 aa):
MADINEFVNGRTQIVSKDYVRLLKYGDSLYRCKQLKRAALGRMATIMKRQAANLAYLEQVRQHLARLPSIDPYTRTLIICGFPNVGKSSFINKVRYTGCC

pLDDT: mean 80.72, std 12.96, range [32.0, 93.31]